Protein AF-A0A9D5S5F6-F1 (afdb_monomer)

Radius of gyration: 13.38 Å; Cα contacts (8 Å, |Δi|>4): 195; chains: 1; bounding box: 27×30×32 Å

Sequence (93 aa):
MAELNLYKCKKCGWEIEAPSEGADILMDGGIAYFICNNCKNAFCRTFEFGNEDELDMSCPKCKSQDITGWKPEVICPKCGGELEDLGISCLVD

Foldseek 3Di:
DAFWWWKAFPPPRDIDTAGQAQKAADPFWIKHWKAQLVVLDIDIDTDGPPPPPPPQCADPPPRDNRMDTDHLCFARSPPSGHMDTPGTDDDDD

Solvent-accessible surface area (backbone atoms only — not comparable to full-atom values): 5444 Å² total; per-residue (Å²): 111,50,64,24,27,31,35,35,22,80,72,80,67,52,70,49,76,40,31,80,74,18,43,49,80,49,98,65,27,31,40,41,29,30,30,22,73,84,75,38,41,74,50,75,45,78,49,49,72,92,55,80,91,72,72,76,70,40,34,91,87,77,63,44,62,59,58,43,84,37,35,66,90,54,50,28,66,76,77,68,27,58,56,43,79,74,44,80,71,46,76,48,120

Structure (mmCIF, N/CA/C/O backbone):
data_AF-A0A9D5S5F6-F1
#
_entry.id   AF-A0A9D5S5F6-F1
#
loop_
_atom_site.group_PDB
_atom_site.id
_atom_site.type_symbol
_atom_site.label_atom_id
_atom_site.label_alt_id
_atom_site.label_comp_id
_atom_site.label_asym_id
_atom_site.label_entity_id
_atom_site.label_seq_id
_atom_site.pdbx_PDB_ins_code
_atom_site.Cartn_x
_atom_site.Cartn_y
_atom_site.Cartn_z
_atom_site.occupancy
_atom_site.B_iso_or_equiv
_atom_site.auth_seq_id
_atom_site.auth_comp_id
_atom_site.auth_asym_id
_atom_site.auth_atom_id
_atom_site.pdbx_PDB_model_num
ATOM 1 N N . MET A 1 1 ? 2.502 -11.882 -14.034 1.00 59.00 1 MET A N 1
ATOM 2 C CA . MET A 1 1 ? 1.393 -12.180 -13.114 1.00 59.00 1 MET A CA 1
ATOM 3 C C . MET A 1 1 ? 1.769 -11.675 -11.737 1.00 59.00 1 MET A C 1
ATOM 5 O O . MET A 1 1 ? 2.623 -12.288 -11.111 1.00 59.00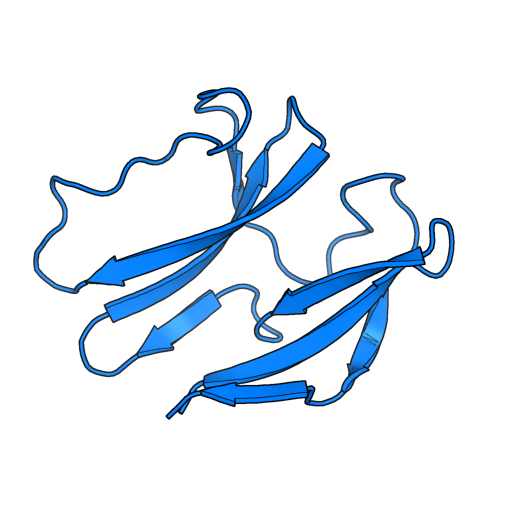 1 MET A O 1
ATOM 9 N N . ALA A 1 2 ? 1.196 -10.550 -11.317 1.00 65.94 2 ALA A N 1
ATOM 10 C CA . ALA A 1 2 ? 1.332 -10.086 -9.938 1.00 65.94 2 ALA A CA 1
ATOM 11 C C . ALA A 1 2 ? 0.134 -10.576 -9.116 1.00 65.94 2 ALA A C 1
ATOM 13 O O . ALA A 1 2 ? -1.015 -10.501 -9.567 1.00 65.94 2 ALA A O 1
ATOM 14 N N . GLU A 1 3 ? 0.413 -11.097 -7.924 1.00 79.75 3 GLU A N 1
ATOM 15 C CA . GLU A 1 3 ? -0.600 -11.559 -6.975 1.00 79.75 3 GLU A CA 1
ATOM 16 C C . GLU A 1 3 ? -0.965 -10.400 -6.043 1.00 79.75 3 GLU A C 1
ATOM 18 O O . GLU A 1 3 ? -0.165 -9.972 -5.208 1.00 79.75 3 GLU A O 1
ATOM 23 N N . LEU A 1 4 ? -2.178 -9.863 -6.197 1.00 84.00 4 LEU A N 1
ATOM 24 C CA . LEU A 1 4 ? -2.684 -8.800 -5.336 1.00 84.00 4 LEU A CA 1
ATOM 25 C C . LEU A 1 4 ? -3.565 -9.401 -4.243 1.00 84.00 4 LEU A C 1
ATOM 27 O O . LEU A 1 4 ? -4.532 -10.110 -4.527 1.00 84.00 4 LEU A O 1
ATOM 31 N N . ASN A 1 5 ? -3.245 -9.071 -2.997 1.00 88.00 5 ASN A N 1
ATOM 32 C CA . ASN A 1 5 ? -4.039 -9.411 -1.827 1.00 88.00 5 ASN A CA 1
ATOM 33 C C . ASN A 1 5 ? -4.864 -8.208 -1.372 1.00 88.00 5 ASN A C 1
ATOM 35 O O . ASN A 1 5 ? -4.402 -7.062 -1.414 1.00 88.00 5 ASN A O 1
ATOM 39 N N . LEU A 1 6 ? -6.084 -8.468 -0.905 1.00 88.75 6 LEU A N 1
ATOM 40 C CA . LEU A 1 6 ? -6.938 -7.449 -0.312 1.00 88.75 6 LEU A CA 1
ATOM 41 C C . LEU A 1 6 ? -6.616 -7.300 1.173 1.00 88.75 6 LEU A C 1
ATOM 43 O O . LEU A 1 6 ? -6.864 -8.197 1.973 1.00 88.75 6 LEU A O 1
ATOM 47 N N . TYR A 1 7 ? -6.152 -6.119 1.558 1.00 89.56 7 TYR A N 1
ATOM 48 C CA . TYR A 1 7 ? -5.923 -5.747 2.945 1.00 89.56 7 TYR A CA 1
ATOM 49 C C . TYR A 1 7 ? -7.040 -4.851 3.451 1.00 89.56 7 TYR A C 1
ATOM 51 O O . TYR A 1 7 ? -7.347 -3.828 2.839 1.00 89.56 7 TYR A O 1
ATOM 59 N N . LYS A 1 8 ? -7.599 -5.183 4.616 1.00 90.62 8 LYS A N 1
ATOM 60 C CA . LYS A 1 8 ? -8.640 -4.394 5.279 1.00 90.62 8 LYS A CA 1
ATOM 61 C C . LYS A 1 8 ? -8.229 -3.983 6.680 1.00 90.62 8 LYS A C 1
ATOM 63 O O . LYS A 1 8 ? -7.815 -4.794 7.498 1.00 90.62 8 LYS A O 1
ATOM 68 N N . CYS A 1 9 ? -8.403 -2.713 7.021 1.00 92.25 9 CYS A N 1
ATOM 69 C CA . CYS A 1 9 ? -8.198 -2.254 8.384 1.00 92.25 9 CYS A CA 1
ATOM 70 C C . CYS A 1 9 ? -9.348 -2.682 9.292 1.00 92.25 9 CYS A C 1
ATOM 72 O O . CYS A 1 9 ? -10.483 -2.226 9.126 1.00 92.25 9 CYS A O 1
ATOM 74 N N . LYS A 1 10 ? -9.019 -3.429 10.350 1.00 90.00 10 LYS A N 1
ATOM 75 C CA . LYS A 1 10 ? -9.979 -3.869 11.375 1.00 90.00 10 LYS A CA 1
ATOM 76 C C . LYS A 1 10 ? -10.617 -2.714 12.156 1.00 90.00 10 LYS A C 1
ATOM 78 O O . LYS A 1 10 ? -11.681 -2.877 12.742 1.00 90.00 10 LYS A O 1
ATOM 83 N N . LYS A 1 11 ? -9.968 -1.542 12.193 1.00 91.38 11 LYS A N 1
ATOM 84 C CA . LYS A 1 11 ? -10.399 -0.389 13.004 1.00 91.38 11 LYS A CA 1
ATOM 85 C C . LYS A 1 11 ? -11.284 0.599 12.245 1.00 91.38 11 LYS A C 1
ATOM 87 O O . LYS A 1 11 ? -12.270 1.067 12.800 1.00 91.38 11 LYS A O 1
ATOM 92 N N . CYS A 1 12 ? -10.909 0.970 11.020 1.00 90.50 12 CYS A N 1
ATOM 93 C CA . CYS A 1 12 ? -11.609 2.008 10.251 1.00 90.50 12 CYS A CA 1
ATOM 94 C C . CYS A 1 12 ? -12.297 1.491 8.981 1.00 90.50 12 CYS A C 1
ATOM 96 O O . CYS A 1 12 ? -12.969 2.271 8.314 1.00 90.50 12 CYS A O 1
ATOM 98 N N . GLY A 1 13 ? -12.124 0.210 8.636 1.00 87.31 13 GLY A N 1
ATOM 99 C CA . GLY A 1 13 ? -12.711 -0.393 7.439 1.00 87.31 13 GLY A CA 1
ATOM 100 C C . GLY A 1 13 ? -12.062 0.039 6.123 1.00 87.31 13 GLY A C 1
ATOM 101 O O . GLY A 1 13 ? -12.614 -0.252 5.073 1.00 87.31 13 GLY A O 1
ATOM 102 N N . TRP A 1 14 ? -10.924 0.738 6.164 1.00 89.12 14 TRP A N 1
ATOM 103 C CA . TRP A 1 14 ? -10.163 1.094 4.965 1.00 89.12 14 TRP A CA 1
ATOM 104 C C . TRP A 1 14 ? -9.608 -0.152 4.271 1.00 89.12 14 TRP A C 1
ATOM 106 O O . TRP A 1 14 ? -9.085 -1.029 4.952 1.00 89.12 14 TRP A O 1
ATOM 116 N N . GLU A 1 15 ? -9.687 -0.196 2.944 1.00 89.31 15 GLU A N 1
ATOM 117 C CA . GLU A 1 15 ? -9.318 -1.351 2.121 1.00 89.31 15 GLU A CA 1
ATOM 118 C C . GLU A 1 15 ? -8.314 -0.949 1.030 1.00 89.31 15 GLU A C 1
ATOM 120 O O . GLU A 1 15 ? -8.368 0.174 0.516 1.00 89.31 15 GLU A O 1
ATOM 125 N N . ILE A 1 16 ? -7.396 -1.857 0.692 1.00 86.50 16 ILE A N 1
ATOM 126 C CA . ILE A 1 16 ? -6.439 -1.709 -0.411 1.00 86.50 16 ILE A CA 1
ATOM 127 C C . ILE A 1 16 ? -6.064 -3.068 -0.997 1.00 86.50 16 ILE A C 1
ATOM 129 O O . ILE A 1 16 ? -5.882 -4.029 -0.259 1.00 86.50 16 ILE A O 1
ATOM 133 N N . GLU A 1 17 ? -5.896 -3.128 -2.312 1.00 88.44 17 GLU A N 1
ATOM 134 C CA . GLU A 1 17 ? -5.338 -4.288 -3.006 1.00 88.44 17 GLU A CA 1
ATOM 135 C C . GLU A 1 17 ? -3.857 -4.037 -3.278 1.00 88.44 17 GLU A C 1
ATOM 137 O O . GLU A 1 17 ? -3.513 -3.022 -3.892 1.00 88.44 17 GLU A O 1
ATOM 142 N N . ALA A 1 18 ? -2.985 -4.916 -2.792 1.00 86.88 18 ALA A N 1
ATOM 143 C CA . ALA A 1 18 ? -1.539 -4.767 -2.906 1.00 86.88 18 ALA A CA 1
ATOM 144 C C . ALA A 1 18 ? -0.814 -6.118 -2.880 1.00 86.88 18 ALA A C 1
ATOM 146 O O . ALA A 1 18 ? -1.338 -7.077 -2.317 1.00 86.88 18 ALA A O 1
ATOM 147 N N . PRO A 1 19 ? 0.399 -6.212 -3.444 1.00 86.75 19 PRO A N 1
ATOM 148 C CA . PRO A 1 19 ? 1.241 -7.382 -3.259 1.00 86.75 19 PRO A CA 1
ATOM 149 C C . PRO A 1 19 ? 1.729 -7.452 -1.807 1.00 86.75 19 PRO A C 1
ATOM 151 O O . PRO A 1 19 ? 1.923 -6.423 -1.148 1.00 86.75 19 PRO A O 1
ATOM 154 N N . SER A 1 20 ? 1.984 -8.667 -1.322 1.00 83.38 20 SER A N 1
ATOM 155 C CA . SER A 1 20 ? 2.442 -8.923 0.053 1.00 83.38 20 SER A CA 1
ATOM 156 C C . SER A 1 20 ? 3.717 -8.164 0.421 1.00 83.38 20 SER A C 1
ATOM 158 O O . SER A 1 20 ? 3.893 -7.756 1.568 1.00 83.38 20 SER A O 1
ATOM 160 N N . GLU A 1 21 ? 4.598 -7.931 -0.552 1.00 84.94 21 GLU A N 1
ATOM 161 C CA . GLU A 1 21 ? 5.860 -7.219 -0.342 1.00 84.94 21 GLU A CA 1
ATOM 162 C C . GLU A 1 21 ? 5.728 -5.689 -0.472 1.00 84.94 21 GLU A C 1
ATOM 164 O O . GLU A 1 21 ? 6.681 -4.957 -0.211 1.00 84.94 21 GLU A O 1
ATOM 169 N N . GLY A 1 22 ? 4.547 -5.171 -0.839 1.00 82.81 22 GLY A N 1
ATOM 170 C CA . GLY A 1 22 ? 4.325 -3.739 -1.093 1.00 82.81 22 GLY A CA 1
ATOM 171 C C . GLY A 1 22 ? 4.887 -3.240 -2.430 1.00 82.81 22 GLY A C 1
ATOM 172 O O . GLY A 1 22 ? 4.700 -2.078 -2.796 1.00 82.81 22 GLY A O 1
ATOM 173 N N . ALA A 1 23 ? 5.538 -4.119 -3.182 1.00 85.44 23 ALA A N 1
ATOM 174 C CA . ALA A 1 23 ? 5.913 -3.922 -4.568 1.00 85.44 23 ALA A CA 1
ATOM 175 C C . ALA A 1 23 ? 5.892 -5.267 -5.302 1.00 85.44 23 ALA A C 1
ATOM 177 O O . ALA A 1 23 ? 5.962 -6.316 -4.665 1.00 85.44 23 ALA A O 1
ATOM 178 N N . ASP A 1 24 ? 5.792 -5.219 -6.623 1.00 85.50 24 ASP A N 1
ATOM 179 C CA . ASP A 1 24 ? 5.954 -6.380 -7.493 1.00 85.50 24 ASP A CA 1
ATOM 180 C C . ASP A 1 24 ? 6.652 -5.960 -8.792 1.00 85.50 24 ASP A C 1
ATOM 182 O O . ASP A 1 24 ? 6.531 -4.810 -9.230 1.00 85.50 24 ASP A O 1
ATOM 186 N N . ILE A 1 25 ? 7.402 -6.876 -9.396 1.00 81.94 25 ILE A N 1
ATOM 187 C CA . ILE A 1 25 ? 8.114 -6.657 -10.654 1.00 81.94 25 ILE A CA 1
ATOM 188 C C . ILE A 1 25 ? 7.338 -7.349 -11.775 1.00 81.94 25 ILE A C 1
ATOM 190 O O . ILE A 1 25 ? 7.069 -8.547 -11.740 1.00 81.94 25 ILE A O 1
ATOM 194 N N . LEU A 1 26 ? 6.999 -6.575 -12.799 1.00 80.75 26 LEU A N 1
ATOM 195 C CA . LEU A 1 26 ? 6.334 -7.017 -14.018 1.00 80.75 26 LEU A CA 1
ATOM 196 C C . LEU A 1 26 ? 7.361 -7.166 -15.154 1.00 80.75 26 LEU A C 1
ATOM 198 O O . LEU A 1 26 ? 8.516 -6.769 -15.023 1.00 80.75 26 LEU A O 1
ATOM 202 N N . MET A 1 27 ? 6.953 -7.751 -16.285 1.00 77.75 27 MET A N 1
ATOM 203 C CA . MET A 1 27 ? 7.881 -8.035 -17.393 1.00 77.75 27 MET A CA 1
ATOM 204 C C . MET A 1 27 ? 8.571 -6.777 -17.940 1.00 77.75 27 MET A C 1
ATOM 206 O O . MET A 1 27 ? 9.778 -6.800 -18.167 1.00 77.75 27 MET A O 1
ATOM 210 N N . ASP A 1 28 ? 7.826 -5.681 -18.084 1.00 79.25 28 ASP A N 1
ATOM 211 C CA . ASP A 1 28 ? 8.317 -4.414 -18.643 1.00 79.25 28 ASP A CA 1
ATOM 212 C C . ASP A 1 28 ? 8.392 -3.290 -17.595 1.00 79.25 28 ASP A C 1
ATOM 214 O O . ASP A 1 28 ? 8.565 -2.116 -17.922 1.00 79.25 28 ASP A O 1
ATOM 218 N N . GLY A 1 29 ? 8.272 -3.626 -16.309 1.00 83.94 29 GLY A N 1
ATOM 219 C CA . GLY A 1 29 ? 8.201 -2.615 -15.266 1.00 83.94 29 GLY A CA 1
ATOM 220 C C . GLY A 1 29 ? 8.010 -3.164 -13.863 1.00 83.94 29 GLY A C 1
ATOM 221 O O . GLY A 1 29 ? 8.350 -4.297 -13.554 1.00 83.94 29 GLY A O 1
ATOM 222 N N . GLY A 1 30 ? 7.428 -2.368 -12.985 1.00 85.62 30 GLY A N 1
ATOM 223 C CA . GLY A 1 30 ? 7.029 -2.803 -11.659 1.00 85.62 30 GLY A CA 1
ATOM 224 C C . GLY A 1 30 ? 5.936 -1.920 -11.097 1.00 85.62 30 GLY A C 1
ATOM 225 O O . GLY A 1 30 ? 5.649 -0.841 -11.610 1.00 85.62 30 GLY A O 1
ATOM 226 N N . ILE A 1 31 ? 5.306 -2.393 -10.035 1.00 86.06 31 ILE A N 1
ATOM 227 C CA . ILE A 1 31 ? 4.355 -1.631 -9.240 1.00 86.06 31 ILE A CA 1
ATOM 228 C C . ILE A 1 31 ? 4.914 -1.496 -7.832 1.00 86.06 31 ILE A C 1
ATOM 230 O O . ILE A 1 31 ? 5.369 -2.467 -7.242 1.00 86.06 31 ILE A O 1
ATOM 234 N N . ALA A 1 32 ? 4.885 -0.291 -7.279 1.00 87.62 32 ALA A N 1
ATOM 235 C CA . ALA A 1 32 ? 5.270 -0.037 -5.898 1.00 87.62 32 ALA A CA 1
ATOM 236 C C . ALA A 1 32 ? 4.202 0.796 -5.197 1.00 87.62 32 ALA A C 1
ATOM 238 O O . ALA A 1 32 ? 3.578 1.682 -5.791 1.00 87.62 32 ALA A O 1
ATOM 239 N N . TYR A 1 33 ? 3.989 0.504 -3.919 1.00 88.69 33 TYR A N 1
ATOM 240 C CA . TYR A 1 33 ? 2.995 1.174 -3.101 1.00 88.69 33 TYR A CA 1
ATOM 241 C C . TYR A 1 33 ? 3.652 2.179 -2.164 1.00 88.69 33 TYR A C 1
ATOM 243 O O . TYR A 1 33 ? 4.705 1.944 -1.572 1.00 88.69 33 TYR A O 1
ATOM 251 N N . PHE A 1 34 ? 2.992 3.320 -2.008 1.00 89.38 34 PHE A N 1
ATOM 252 C CA . PHE A 1 34 ? 3.477 4.441 -1.222 1.00 89.38 34 PHE A CA 1
ATOM 253 C C . PHE A 1 34 ? 2.357 5.012 -0.367 1.00 89.38 34 PHE A C 1
ATOM 255 O O . PHE A 1 34 ? 1.202 5.061 -0.785 1.00 89.38 34 PHE A O 1
ATOM 262 N N . ILE A 1 35 ? 2.703 5.522 0.811 1.00 90.19 35 ILE A N 1
ATOM 263 C CA . ILE A 1 35 ? 1.828 6.369 1.617 1.00 90.19 35 ILE A CA 1
ATOM 264 C C . ILE A 1 35 ? 2.283 7.811 1.496 1.00 90.19 35 ILE A C 1
ATOM 266 O O . ILE A 1 35 ? 3.448 8.129 1.706 1.00 90.19 35 ILE A O 1
ATOM 270 N N . CYS A 1 36 ? 1.334 8.712 1.261 1.00 91.06 36 CYS A N 1
ATOM 271 C CA . CYS A 1 36 ? 1.563 10.130 1.487 1.00 91.06 36 CYS A CA 1
ATOM 272 C C . CYS A 1 36 ? 1.441 10.465 2.974 1.00 91.06 36 CYS A C 1
ATOM 274 O O . CYS A 1 36 ? 0.368 10.309 3.568 1.00 91.06 36 CYS A O 1
ATOM 276 N N . ASN A 1 37 ? 2.503 11.014 3.554 1.00 87.50 37 ASN A N 1
ATOM 277 C CA . ASN A 1 37 ? 2.548 11.386 4.965 1.00 87.50 37 ASN A CA 1
ATOM 278 C C . ASN A 1 37 ? 1.613 12.551 5.309 1.00 87.50 37 ASN A C 1
ATOM 280 O O . ASN A 1 37 ? 1.106 12.599 6.432 1.00 87.50 37 ASN A O 1
ATOM 284 N N . ASN A 1 38 ? 1.309 13.413 4.334 1.00 88.69 38 ASN A N 1
ATOM 285 C CA . ASN A 1 38 ? 0.366 14.524 4.476 1.00 88.69 38 ASN A CA 1
ATOM 286 C C . ASN A 1 38 ? -1.100 14.075 4.388 1.00 88.69 38 ASN A C 1
ATOM 288 O O . ASN A 1 38 ? -1.920 14.425 5.230 1.00 88.69 38 ASN A O 1
ATOM 292 N N . CYS A 1 39 ? -1.450 13.282 3.371 1.00 86.62 39 CYS A N 1
ATOM 293 C CA . CYS A 1 39 ? -2.838 12.855 3.140 1.00 86.62 39 CYS A CA 1
ATOM 294 C C . CYS A 1 39 ? -3.233 11.574 3.881 1.00 86.62 39 CYS A C 1
ATOM 296 O O . CYS A 1 39 ? -4.417 11.207 3.877 1.00 86.62 39 CYS A O 1
ATOM 298 N N . LYS A 1 40 ? -2.252 10.857 4.444 1.00 83.88 40 LYS A N 1
ATOM 299 C CA . LYS A 1 40 ? -2.438 9.533 5.049 1.00 83.88 40 LYS A CA 1
ATOM 300 C C . LYS A 1 40 ? -3.184 8.585 4.101 1.00 83.88 40 LYS A C 1
ATOM 302 O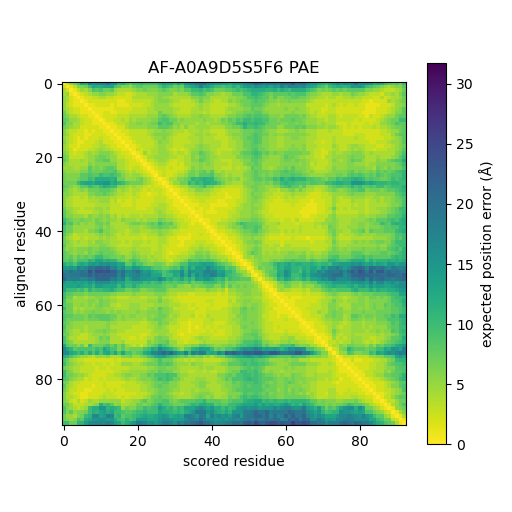 O . LYS A 1 40 ? -4.099 7.868 4.496 1.00 83.88 40 LYS A O 1
ATOM 307 N N . ASN A 1 41 ? -2.868 8.687 2.811 1.00 83.94 41 ASN A N 1
ATOM 308 C CA . ASN A 1 41 ? -3.446 7.896 1.727 1.00 83.94 41 ASN A CA 1
ATOM 309 C C . ASN A 1 41 ? -2.347 7.004 1.169 1.00 83.94 41 ASN A C 1
ATOM 311 O O . ASN A 1 41 ? -1.295 7.535 0.808 1.00 83.94 41 ASN A O 1
ATOM 315 N N . ALA A 1 42 ? -2.617 5.703 1.073 1.00 86.19 42 ALA A N 1
ATOM 316 C CA . ALA A 1 42 ? -1.807 4.818 0.254 1.00 86.19 42 ALA A CA 1
ATOM 317 C C . ALA A 1 4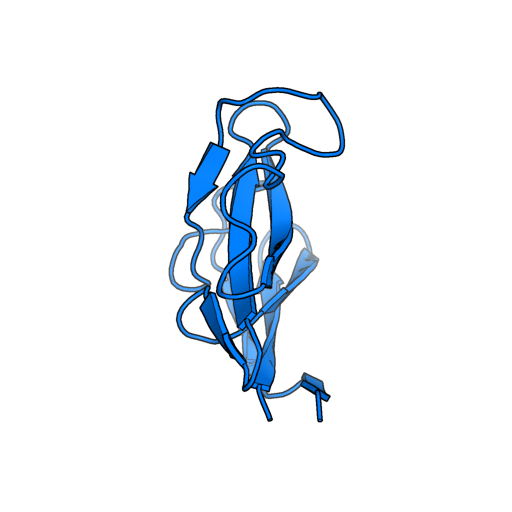2 ? -2.253 4.906 -1.212 1.00 86.19 42 ALA A C 1
ATOM 319 O O . ALA A 1 42 ? -3.429 5.147 -1.496 1.00 86.19 42 ALA A O 1
ATOM 320 N N . PHE A 1 43 ? -1.301 4.768 -2.123 1.00 86.75 43 PHE A N 1
ATOM 321 C CA . PHE A 1 43 ? -1.506 4.728 -3.565 1.00 86.75 43 PHE A CA 1
ATOM 322 C C . PHE A 1 43 ? -0.386 3.904 -4.203 1.00 86.75 43 PHE A C 1
ATOM 324 O O . PHE A 1 43 ? 0.702 3.799 -3.638 1.00 86.75 43 PHE A O 1
ATOM 331 N N . CYS A 1 44 ? -0.644 3.332 -5.374 1.00 85.88 44 CYS A N 1
ATOM 332 C CA . CYS A 1 44 ? 0.366 2.630 -6.153 1.00 85.88 44 CYS A CA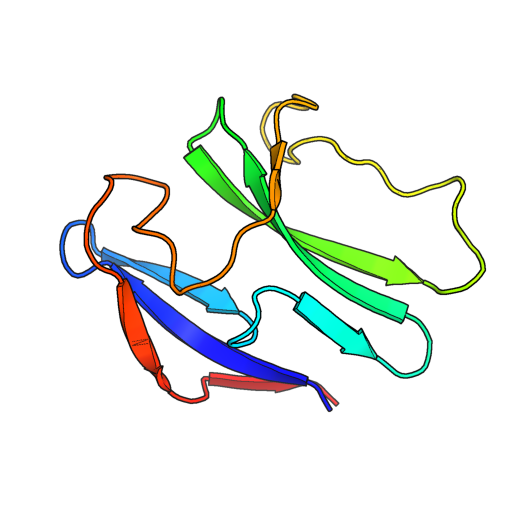 1
ATOM 333 C C . CYS A 1 44 ? 0.908 3.502 -7.287 1.00 85.88 44 CYS A C 1
ATOM 335 O O . CYS A 1 44 ? 0.251 4.432 -7.770 1.00 85.88 44 CYS A O 1
ATOM 337 N N . ARG A 1 45 ? 2.131 3.193 -7.706 1.00 85.31 45 ARG A N 1
ATOM 338 C CA . ARG A 1 45 ? 2.760 3.714 -8.914 1.00 85.31 45 ARG A CA 1
ATOM 339 C C . ARG A 1 45 ? 3.336 2.557 -9.701 1.00 85.31 45 ARG A C 1
ATOM 341 O O . ARG A 1 45 ? 4.048 1.729 -9.141 1.00 85.31 45 ARG A O 1
ATOM 348 N N . THR A 1 46 ? 3.028 2.540 -10.986 1.00 82.56 46 THR A N 1
ATOM 349 C CA . THR A 1 46 ? 3.690 1.681 -11.956 1.00 82.56 46 THR A CA 1
ATOM 350 C C . THR A 1 46 ? 4.890 2.421 -12.527 1.00 82.56 46 THR A C 1
ATOM 352 O O . THR A 1 46 ? 4.805 3.622 -12.787 1.00 82.56 46 THR A O 1
ATOM 355 N N . PHE A 1 47 ? 5.996 1.718 -12.701 1.00 81.38 47 PHE A N 1
ATOM 356 C CA . PHE A 1 47 ? 7.188 2.210 -13.370 1.00 81.38 47 PHE A CA 1
ATOM 357 C C . PHE A 1 47 ? 7.580 1.258 -14.482 1.00 81.38 47 PHE A C 1
ATOM 359 O O . PHE A 1 47 ? 7.427 0.055 -14.327 1.00 81.38 47 PHE A O 1
ATOM 366 N N . GLU A 1 48 ? 8.070 1.796 -15.591 1.00 82.56 48 GLU A N 1
ATOM 367 C CA . GLU A 1 48 ? 8.534 1.016 -16.736 1.00 82.56 48 GLU A CA 1
ATOM 368 C C . GLU A 1 48 ? 10.063 0.987 -16.733 1.00 82.56 48 GLU A C 1
ATOM 370 O O . GLU A 1 48 ? 10.720 1.997 -16.454 1.00 82.56 48 GLU A O 1
ATOM 375 N N . PHE A 1 49 ? 10.654 -0.172 -17.017 1.00 76.81 49 PHE A N 1
ATOM 376 C CA . PHE A 1 49 ? 12.109 -0.278 -17.083 1.00 76.81 49 PHE A CA 1
ATOM 377 C C . PHE A 1 49 ? 12.632 0.481 -18.311 1.00 76.81 49 PHE A C 1
ATOM 379 O O . PHE A 1 49 ? 12.206 0.236 -19.435 1.00 76.81 49 PHE A O 1
ATOM 386 N N . GLY A 1 50 ? 13.577 1.402 -18.099 1.00 72.62 50 GLY A N 1
ATOM 387 C CA . GLY A 1 50 ? 14.171 2.214 -19.169 1.00 72.62 50 GLY A CA 1
ATOM 388 C C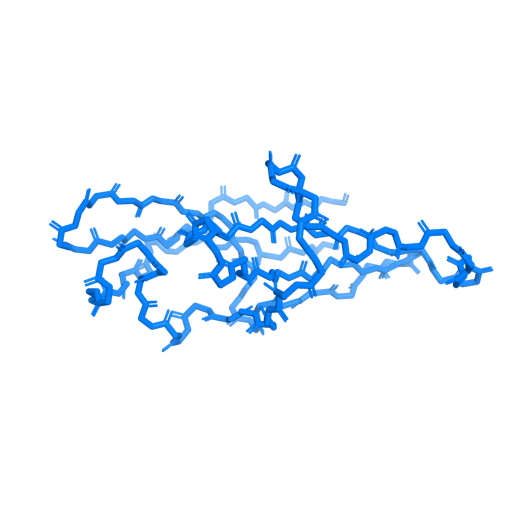 . GLY A 1 50 ? 13.520 3.582 -19.396 1.00 72.62 50 GLY A C 1
ATOM 389 O O . GLY A 1 50 ? 13.968 4.303 -20.283 1.00 72.62 50 GLY A O 1
ATOM 390 N N . ASN A 1 51 ? 12.521 3.962 -18.589 1.00 68.38 51 ASN A N 1
ATOM 391 C CA . ASN A 1 51 ? 11.931 5.306 -18.570 1.00 68.38 51 ASN A CA 1
ATOM 392 C C . ASN A 1 51 ? 12.004 5.908 -17.154 1.00 68.38 51 ASN A C 1
ATOM 394 O O . ASN A 1 51 ? 11.013 6.064 -16.443 1.00 68.38 51 ASN A O 1
ATOM 398 N N . GLU A 1 52 ? 13.229 6.186 -16.711 1.00 59.84 52 GLU A N 1
ATOM 399 C CA . GLU A 1 52 ? 13.533 6.667 -15.354 1.00 59.84 52 GLU A CA 1
ATOM 400 C C . GLU A 1 52 ? 13.217 8.163 -15.147 1.00 59.84 52 GLU A C 1
ATOM 402 O O . GLU A 1 52 ? 13.003 8.592 -14.013 1.00 59.84 52 GLU A O 1
ATOM 407 N N . ASP A 1 53 ? 13.104 8.945 -16.226 1.00 58.94 53 ASP A N 1
ATOM 408 C CA . ASP A 1 53 ? 12.928 10.403 -16.180 1.00 58.94 53 ASP A CA 1
ATOM 409 C C . ASP A 1 53 ? 11.491 10.889 -15.872 1.00 58.94 53 ASP A C 1
ATOM 411 O O . ASP A 1 53 ? 11.302 12.069 -15.572 1.00 58.94 53 ASP A O 1
ATOM 415 N N . GLU A 1 54 ? 10.465 10.024 -15.894 1.00 59.94 54 GLU A N 1
ATOM 416 C CA . GLU A 1 54 ? 9.050 10.460 -15.824 1.00 59.94 54 GLU A CA 1
ATOM 417 C C . GLU A 1 54 ? 8.271 10.023 -14.574 1.00 59.94 54 GLU A C 1
ATOM 419 O O . GLU A 1 54 ? 7.070 10.295 -14.450 1.00 59.94 54 GLU A O 1
ATOM 424 N N . LEU A 1 55 ? 8.915 9.381 -13.597 1.00 68.31 55 LEU A N 1
ATOM 425 C CA . LEU A 1 55 ? 8.204 8.935 -12.398 1.00 68.31 55 LEU A CA 1
ATOM 426 C C . LEU A 1 55 ? 7.901 10.103 -11.458 1.00 68.31 55 LEU A C 1
ATOM 428 O O . LEU A 1 55 ? 8.685 10.463 -10.581 1.00 68.31 55 LEU A O 1
ATOM 432 N N . ASP A 1 56 ? 6.703 10.670 -11.614 1.00 76.31 56 ASP A N 1
ATOM 433 C CA . ASP A 1 56 ? 6.131 11.637 -10.682 1.00 76.31 56 ASP A CA 1
ATOM 434 C C . ASP A 1 56 ? 5.908 10.973 -9.306 1.00 76.31 56 ASP A C 1
ATOM 436 O O . ASP A 1 56 ? 4.858 10.386 -8.990 1.00 76.31 56 ASP A O 1
ATOM 440 N N . MET A 1 57 ? 6.940 11.107 -8.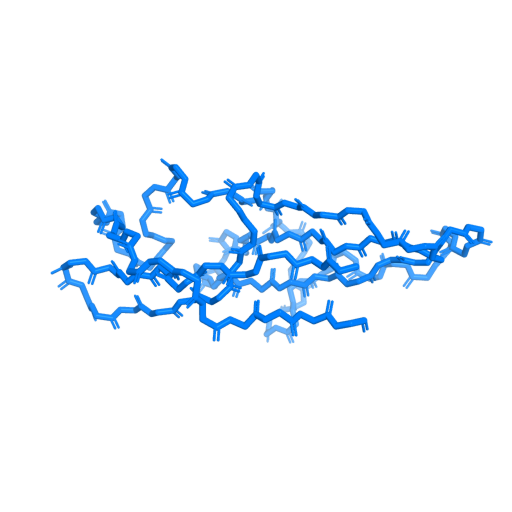471 1.00 81.88 57 MET A N 1
ATOM 441 C CA . MET A 1 57 ? 7.007 10.709 -7.064 1.00 81.88 57 MET A CA 1
ATOM 442 C C . MET A 1 57 ? 6.274 11.709 -6.153 1.00 81.88 57 MET A C 1
ATOM 444 O O . MET A 1 57 ? 6.733 12.042 -5.061 1.00 81.88 57 MET A O 1
ATOM 448 N N . SER A 1 58 ? 5.122 12.222 -6.592 1.00 88.94 58 SER A N 1
ATOM 449 C CA . SER A 1 58 ? 4.234 13.037 -5.769 1.00 88.94 58 SER A CA 1
ATOM 450 C C . SER A 1 58 ? 2.909 12.335 -5.489 1.00 88.94 58 SER A C 1
ATOM 452 O O . SER A 1 58 ? 2.394 11.528 -6.268 1.00 88.94 58 SER A O 1
ATOM 454 N N . CYS A 1 59 ? 2.323 12.663 -4.338 1.00 89.31 59 CYS A N 1
ATOM 455 C CA . CYS A 1 59 ? 1.000 12.195 -3.972 1.00 89.31 59 CYS A CA 1
ATOM 456 C C . CYS A 1 59 ? -0.029 12.665 -5.013 1.00 89.31 59 CYS A C 1
ATOM 458 O O . CYS A 1 59 ? -0.191 13.874 -5.204 1.00 89.31 59 CYS A O 1
ATOM 460 N N . PRO A 1 60 ? -0.832 11.764 -5.603 1.00 88.25 60 PRO A N 1
ATOM 461 C CA . PRO A 1 60 ? -1.810 12.145 -6.621 1.00 88.25 60 PRO A CA 1
ATOM 462 C C . PRO A 1 60 ? -2.883 13.106 -6.089 1.00 88.25 60 PRO A C 1
ATOM 464 O O . PRO A 1 60 ? -3.457 13.872 -6.859 1.00 88.25 60 PRO A O 1
ATOM 467 N N . LYS A 1 61 ? -3.129 13.101 -4.770 1.00 88.88 61 LYS A N 1
ATOM 468 C CA . LYS A 1 61 ? -4.153 13.927 -4.122 1.00 88.88 61 LYS A CA 1
ATOM 469 C C . LYS A 1 61 ? -3.674 15.334 -3.761 1.00 88.88 61 LYS A C 1
ATOM 471 O O . LYS A 1 61 ? -4.401 16.288 -4.007 1.00 88.88 61 LYS A O 1
ATOM 476 N N . CYS A 1 62 ? -2.504 15.470 -3.134 1.00 90.62 62 CYS A N 1
ATOM 477 C CA . CYS A 1 62 ? -2.016 16.764 -2.631 1.00 90.62 62 CYS A CA 1
ATOM 478 C C . CYS A 1 62 ? -0.717 17.251 -3.276 1.00 90.62 62 CYS A C 1
ATOM 480 O O . CYS A 1 62 ? -0.208 18.287 -2.861 1.00 90.62 62 CYS A O 1
ATOM 482 N N . LYS A 1 63 ? -0.159 16.507 -4.240 1.00 90.00 63 LYS A N 1
ATOM 483 C CA . LYS A 1 63 ? 1.109 16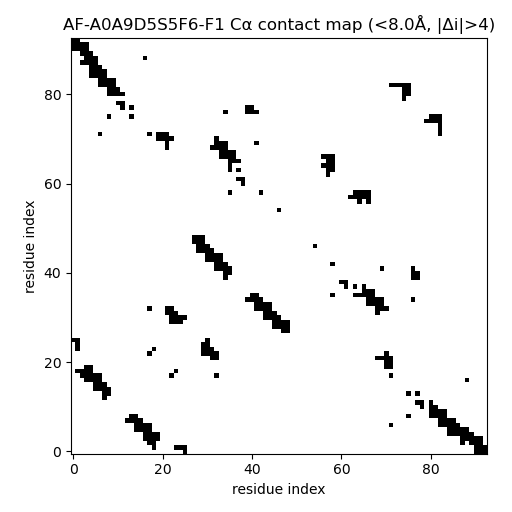.811 -4.927 1.00 90.00 63 LYS A CA 1
ATOM 484 C C . LYS A 1 63 ? 2.331 16.916 -4.010 1.00 90.00 63 LYS A C 1
ATOM 486 O O . LYS A 1 63 ? 3.397 17.344 -4.434 1.00 90.00 63 LYS A O 1
ATOM 491 N N . SER A 1 64 ? 2.203 16.487 -2.756 1.00 91.19 64 SER A N 1
ATOM 492 C CA . SER A 1 64 ? 3.329 16.406 -1.833 1.00 91.19 64 SER A CA 1
ATOM 493 C C . SER A 1 64 ? 4.286 15.296 -2.256 1.00 91.19 64 SER A C 1
ATOM 495 O O . SER A 1 64 ? 3.843 14.184 -2.536 1.00 91.19 64 SER A O 1
ATOM 497 N N . GLN A 1 65 ? 5.581 15.593 -2.238 1.00 89.62 65 GLN A N 1
ATOM 498 C CA . GLN A 1 65 ? 6.660 14.616 -2.413 1.00 89.62 65 GLN A CA 1
ATOM 499 C C . GLN A 1 65 ? 7.046 13.923 -1.094 1.00 89.62 65 GLN A C 1
ATOM 501 O O . GLN A 1 65 ? 7.910 13.054 -1.082 1.00 89.62 65 GLN A O 1
ATOM 506 N N . ASP A 1 66 ? 6.401 14.280 0.023 1.00 91.19 66 ASP A N 1
ATOM 507 C CA . ASP A 1 66 ? 6.576 13.604 1.311 1.00 91.19 66 ASP A CA 1
ATOM 508 C C . ASP A 1 66 ? 5.771 12.295 1.314 1.00 91.19 66 ASP A C 1
ATOM 510 O O . ASP A 1 66 ? 4.616 12.212 1.765 1.00 91.19 66 ASP A O 1
ATOM 514 N N . ILE A 1 67 ? 6.378 11.290 0.685 1.00 90.31 67 ILE A N 1
ATOM 515 C CA . ILE A 1 67 ? 5.844 9.947 0.499 1.00 90.31 67 ILE A CA 1
ATOM 516 C C . ILE A 1 67 ? 6.830 8.917 1.052 1.00 90.31 67 ILE A C 1
ATOM 518 O O . ILE A 1 67 ? 8.040 9.128 1.077 1.00 90.31 67 ILE A O 1
ATOM 522 N N . THR A 1 68 ? 6.320 7.787 1.523 1.00 89.56 68 THR A N 1
ATOM 523 C CA . THR A 1 68 ? 7.134 6.697 2.069 1.00 89.56 68 THR A CA 1
ATOM 524 C C . THR A 1 68 ? 6.661 5.382 1.475 1.00 89.56 68 THR A C 1
ATO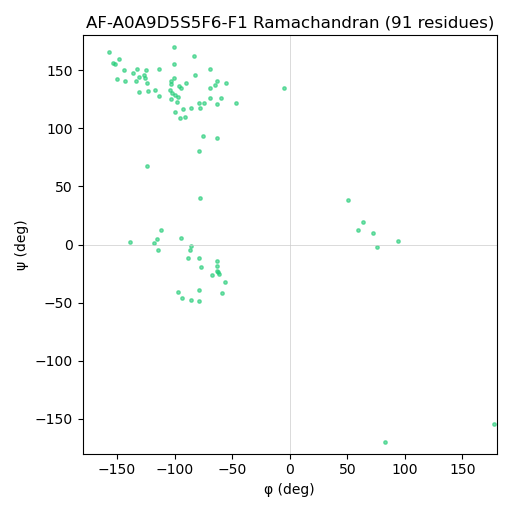M 526 O O . THR A 1 68 ? 5.457 5.198 1.293 1.00 89.56 68 THR A O 1
ATOM 529 N N . GLY A 1 69 ? 7.595 4.483 1.158 1.00 87.12 69 GLY A N 1
ATOM 530 C CA . GLY A 1 69 ? 7.263 3.136 0.697 1.00 87.12 69 GLY A CA 1
ATOM 531 C C . GLY A 1 69 ? 6.357 2.431 1.703 1.00 87.12 69 GLY A C 1
ATOM 532 O O . GLY A 1 69 ? 6.535 2.565 2.917 1.00 87.12 69 GLY A O 1
ATOM 533 N N . TRP A 1 70 ? 5.358 1.719 1.198 1.00 86.88 70 TRP A N 1
ATOM 534 C CA . TRP A 1 70 ? 4.386 1.022 2.021 1.00 86.88 70 TRP A CA 1
ATOM 535 C C . TRP A 1 70 ? 4.334 -0.452 1.673 1.00 86.88 70 TRP A C 1
ATOM 537 O O . TRP A 1 70 ? 4.322 -0.825 0.506 1.00 86.88 70 TRP A O 1
ATOM 547 N N . LYS A 1 71 ? 4.238 -1.267 2.718 1.00 84.56 71 LYS A N 1
ATOM 548 C CA . LYS A 1 71 ? 3.967 -2.693 2.631 1.00 84.56 71 LYS A CA 1
ATOM 549 C C . LYS A 1 71 ? 2.876 -3.059 3.639 1.00 84.56 71 LYS A C 1
ATOM 551 O O . LYS A 1 71 ? 2.786 -2.404 4.680 1.00 84.56 71 LYS A O 1
ATOM 556 N N . PRO A 1 72 ? 2.066 -4.085 3.373 1.00 74.50 72 PRO A N 1
ATOM 557 C CA . PRO A 1 72 ? 0.903 -4.435 4.191 1.00 74.50 72 PRO A CA 1
ATOM 558 C C . PRO A 1 72 ? 1.216 -4.857 5.635 1.00 74.50 72 PRO A C 1
ATOM 560 O O . PRO A 1 72 ? 0.354 -4.740 6.502 1.00 74.50 72 PRO A O 1
ATOM 563 N N . GLU A 1 73 ? 2.459 -5.239 5.941 1.00 70.50 73 GLU A N 1
ATOM 564 C CA . GLU A 1 73 ? 2.932 -5.432 7.326 1.00 70.50 73 GLU A CA 1
ATOM 565 C C . GLU A 1 73 ? 2.903 -4.131 8.161 1.00 70.50 73 GLU A C 1
ATOM 567 O O . GLU A 1 73 ? 3.029 -4.146 9.387 1.00 70.50 73 GLU A O 1
ATOM 572 N N . VAL A 1 74 ? 2.755 -2.980 7.500 1.00 65.75 74 VAL A N 1
ATOM 573 C CA . VAL A 1 74 ? 2.720 -1.650 8.102 1.00 65.75 74 VAL A CA 1
ATOM 574 C C . VAL A 1 74 ? 1.262 -1.256 8.328 1.00 65.75 74 VAL A C 1
ATOM 576 O O . VAL A 1 74 ? 0.532 -0.971 7.381 1.00 65.75 74 VAL A O 1
ATOM 579 N N . ILE A 1 75 ? 0.868 -1.237 9.606 1.00 81.62 75 ILE A N 1
ATOM 580 C CA . ILE A 1 75 ? -0.265 -0.512 10.218 1.00 81.62 75 ILE A CA 1
ATOM 581 C C . ILE A 1 75 ? -1.032 0.427 9.273 1.00 81.62 75 ILE A C 1
ATOM 583 O O . ILE A 1 75 ? -0.451 1.273 8.596 1.00 81.62 75 ILE A O 1
ATOM 587 N N . CYS A 1 76 ? -2.365 0.361 9.327 1.00 85.69 76 CYS A N 1
ATOM 588 C CA . CYS A 1 76 ? -3.266 1.123 8.474 1.00 85.69 76 CYS A CA 1
ATOM 589 C C . CYS A 1 76 ? -2.860 2.605 8.389 1.00 85.69 76 CYS A C 1
ATOM 591 O O . CYS A 1 76 ? -2.879 3.303 9.412 1.00 85.69 76 CYS A O 1
ATOM 593 N N . PRO A 1 77 ? -2.594 3.133 7.180 1.00 81.19 77 PRO A N 1
ATOM 594 C CA . PRO A 1 77 ? -2.100 4.497 7.007 1.00 81.19 77 PRO A CA 1
ATOM 595 C C . PRO A 1 77 ? -3.070 5.556 7.524 1.00 81.19 77 PRO A C 1
ATOM 597 O O . PRO A 1 77 ? -2.653 6.655 7.883 1.00 81.19 77 PRO A O 1
ATOM 600 N N . LYS A 1 78 ? -4.367 5.230 7.570 1.00 83.81 78 LYS A N 1
ATOM 601 C CA . LYS A 1 78 ? -5.435 6.148 7.967 1.00 83.81 78 LYS A CA 1
ATOM 602 C C . LYS A 1 78 ? -5.559 6.344 9.467 1.00 83.81 78 LYS A C 1
ATOM 604 O O . LYS A 1 78 ? -5.867 7.448 9.903 1.00 83.81 78 LYS A O 1
ATOM 609 N N . CYS A 1 79 ? -5.393 5.281 10.246 1.00 87.25 79 CYS A N 1
ATOM 610 C CA . CYS A 1 79 ? -5.730 5.305 11.669 1.00 87.25 79 CYS A CA 1
ATOM 611 C C . CYS A 1 79 ? -4.721 4.584 12.571 1.00 87.25 79 CYS A C 1
ATOM 613 O O . CYS A 1 79 ? -4.984 4.459 13.770 1.00 87.25 79 CYS A O 1
ATOM 615 N N . GLY A 1 80 ? -3.629 4.056 12.007 1.00 86.00 80 GLY A N 1
ATOM 616 C CA . GLY A 1 80 ? -2.633 3.247 12.716 1.00 86.00 80 GLY A CA 1
ATOM 617 C C . GLY A 1 80 ? -3.184 1.928 13.264 1.00 86.00 80 GLY A C 1
ATOM 618 O O . GLY A 1 80 ? -2.635 1.392 14.217 1.00 86.00 80 GLY A O 1
ATOM 619 N N . GLY A 1 81 ? -4.318 1.451 12.740 1.00 87.81 81 GLY A N 1
ATOM 620 C CA . GLY A 1 81 ? -4.933 0.189 13.155 1.00 87.81 81 GLY A CA 1
ATOM 621 C C . GLY A 1 81 ? -4.308 -1.013 12.452 1.00 87.81 81 GLY A C 1
ATOM 622 O O . GLY A 1 81 ? -3.686 -0.859 11.406 1.00 87.81 81 GLY A O 1
ATOM 623 N N . GLU A 1 82 ? -4.508 -2.207 12.996 1.00 89.19 82 GLU A N 1
ATOM 624 C CA . GLU A 1 82 ? -4.061 -3.447 12.355 1.00 89.19 82 GLU A CA 1
ATOM 625 C C . GLU A 1 82 ? -4.771 -3.662 11.008 1.00 89.19 82 GLU A C 1
ATOM 627 O O . GLU A 1 82 ? -5.964 -3.351 10.857 1.00 89.19 82 GLU A O 1
ATOM 632 N N . LEU A 1 83 ? -4.012 -4.161 10.032 1.00 89.31 83 LEU A N 1
ATOM 633 C CA . LEU A 1 83 ? -4.519 -4.617 8.745 1.00 89.31 83 LEU A CA 1
ATOM 634 C C . LEU A 1 83 ? -4.716 -6.133 8.795 1.00 89.31 83 LEU A C 1
ATOM 636 O O . LEU A 1 83 ? -3.882 -6.862 9.322 1.00 89.31 83 LEU A O 1
ATOM 640 N N . GLU A 1 84 ? -5.841 -6.581 8.262 1.00 90.44 84 GLU A N 1
ATOM 641 C CA . GLU A 1 84 ? -6.163 -7.976 8.012 1.00 90.44 84 GLU A CA 1
ATOM 642 C C . GLU A 1 84 ? -5.910 -8.281 6.541 1.00 90.44 84 GLU A C 1
ATOM 644 O O . GLU A 1 84 ? -6.397 -7.551 5.677 1.00 90.44 84 GLU A O 1
ATOM 649 N N . ASP A 1 85 ? -5.157 -9.341 6.274 1.00 89.75 85 ASP A N 1
ATOM 650 C CA . ASP A 1 85 ? -5.044 -9.937 4.947 1.00 89.75 85 ASP A CA 1
ATOM 651 C C . ASP A 1 85 ? -6.290 -10.788 4.682 1.00 89.75 85 ASP A C 1
ATOM 653 O O . ASP A 1 85 ? -6.563 -11.742 5.412 1.00 89.75 85 ASP A O 1
ATOM 657 N N . LEU A 1 86 ? -7.072 -10.419 3.669 1.00 88.69 86 LEU A N 1
ATOM 658 C CA . LEU A 1 86 ? -8.260 -11.160 3.236 1.00 88.69 86 LEU A CA 1
ATOM 659 C C . LEU A 1 86 ? -7.943 -12.145 2.097 1.00 88.69 86 LEU A C 1
ATOM 661 O O . LEU A 1 86 ? -8.857 -12.786 1.576 1.00 88.69 86 LEU A O 1
ATOM 665 N N . GLY A 1 87 ? -6.662 -12.290 1.742 1.00 85.00 87 GLY A N 1
ATOM 666 C CA . GLY A 1 87 ? -6.170 -13.156 0.679 1.00 85.00 87 GLY A CA 1
ATOM 667 C C . GLY A 1 87 ? -6.254 -12.535 -0.716 1.00 85.00 87 GLY A C 1
ATOM 668 O O . GLY A 1 87 ? -6.531 -11.342 -0.879 1.00 85.00 87 GLY A O 1
ATOM 669 N N . ILE A 1 88 ? -6.004 -13.374 -1.724 1.00 82.62 88 ILE A N 1
ATOM 670 C CA . ILE A 1 88 ? -5.877 -12.971 -3.129 1.00 82.62 88 ILE A CA 1
ATOM 671 C C . ILE A 1 88 ? -7.202 -12.395 -3.626 1.00 82.62 88 ILE A C 1
ATOM 673 O O . ILE A 1 88 ? -8.225 -13.084 -3.638 1.00 82.62 88 ILE A O 1
ATOM 677 N N . SER A 1 89 ? -7.170 -11.142 -4.073 1.00 79.19 89 SER A N 1
ATOM 678 C CA . SER A 1 89 ? -8.311 -10.480 -4.702 1.00 79.19 89 SER A CA 1
ATOM 679 C C . SER A 1 89 ? -8.238 -10.523 -6.220 1.00 79.19 89 SER A C 1
ATOM 681 O O . SER A 1 89 ? -9.254 -10.778 -6.867 1.00 79.19 89 SER A O 1
ATOM 683 N N . CYS A 1 90 ? -7.045 -10.320 -6.785 1.00 72.56 90 CYS A N 1
ATOM 684 C CA . CYS A 1 90 ? -6.831 -10.243 -8.223 1.00 72.56 90 CYS A CA 1
ATOM 685 C C . CYS A 1 90 ? -5.504 -10.889 -8.638 1.00 72.56 90 CYS A C 1
ATOM 687 O O . CYS A 1 90 ? -4.467 -10.694 -8.003 1.00 72.56 90 CYS A O 1
ATOM 689 N N . LEU A 1 91 ? -5.545 -11.588 -9.773 1.00 64.19 91 LEU A N 1
ATOM 690 C CA . LEU A 1 91 ? -4.371 -11.908 -10.577 1.00 64.19 91 LEU A CA 1
ATOM 691 C C . LEU A 1 91 ? -4.341 -10.899 -11.720 1.00 64.19 91 LEU A C 1
ATOM 693 O O . LEU A 1 91 ? -5.255 -10.886 -12.546 1.00 64.19 91 LEU A O 1
ATOM 697 N N . VAL A 1 92 ? -3.339 -10.027 -11.741 1.00 60.50 92 VAL A N 1
ATOM 698 C CA . VAL A 1 92 ? -3.115 -9.152 -12.897 1.00 60.50 92 VAL A CA 1
ATOM 699 C C . VAL A 1 92 ? -2.129 -9.847 -13.833 1.00 60.50 92 VAL A C 1
ATOM 701 O O . VAL A 1 92 ? -1.005 -10.167 -13.428 1.00 60.50 92 VAL A O 1
ATOM 704 N N . ASP A 1 93 ? -2.608 -10.161 -15.039 1.00 47.97 93 ASP A N 1
ATOM 705 C CA . ASP A 1 93 ? -1.834 -10.786 -16.120 1.00 47.97 93 ASP A CA 1
ATOM 706 C C . ASP A 1 93 ? -0.878 -9.772 -16.756 1.00 47.97 93 ASP A C 1
ATOM 708 O O . A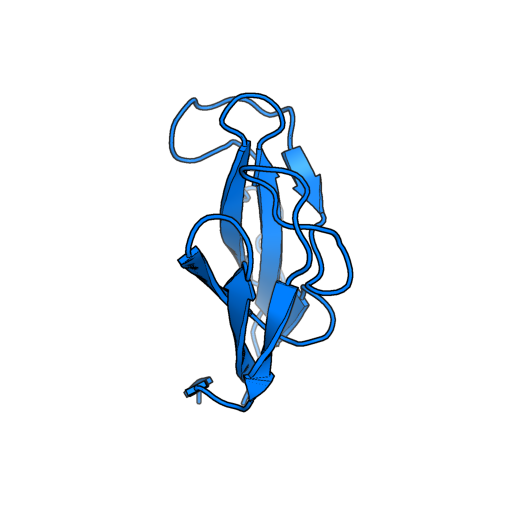SP A 1 93 ? -1.358 -8.673 -17.128 1.00 47.97 93 ASP A O 1
#

Nearest PDB structures (foldseek):
  4r55-assembly1_A  TM=4.761E-01  e=5.604E-01  Saccharolobus solfataricus P2
  4ywl-assembly1_A  TM=3.721E-01  e=3.095E-01  Pyrococcus furiosus DSM 3638
  4pog-assembly2_G  TM=3.723E-01  e=5.947E-01  Pyrococcus furiosus DSM 3638
  4ywm-assembly1_A  TM=3.668E-01  e=8.493E-01  Pyrococcus furiosus DSM 3638
  1y96-assembly2_D  TM=4.715E-01  e=3.748E+00  Homo sapiens

pLDDT: mean 82.82, std 9.1, range [47.97, 92.25]

Secondary structure (DSSP, 8-state):
-EEEEEEEETTT--EEEE-TTSEEEETTEEEEEEEETTTTEEEEEEEETT-GGG---S-TTT----EEE--TTS--TTTSPPEEEEEEEEEE-

Mean predicted aligned error: 6.27 Å